Protein AF-A0A6I3D503-F1 (afdb_monomer)

Foldseek 3Di:
DQQDFQLRVCQVVLVHSVSSCVLCVQLVHHSRDGPVVDDPVSVVSSVVSD

Secondary structure (DSSP, 8-state):
-TT--HHHHSHHHHSSHHHHHHHHHHTT--TT--GGG--HHHHHHHHTT-

Sequence (50 aa):
QRRKTLRQALADWAGSPAEAERLLVEAGISPQARGEDLIIEDFVRLASKK

pLDDT: mean 90.95, std 7.46, range [61.66, 97.0]

Mean predicted aligned error: 3.18 Å

Nearest PDB structures (foldseek):
  8cdv-assembly1_M  TM=8.444E-01  e=8.761E-02  Bacillus subtilis subsp. subtilis str. 168
  1i96-assembly1_M  TM=7.926E-01  e=1.135E-01  Thermus thermophilus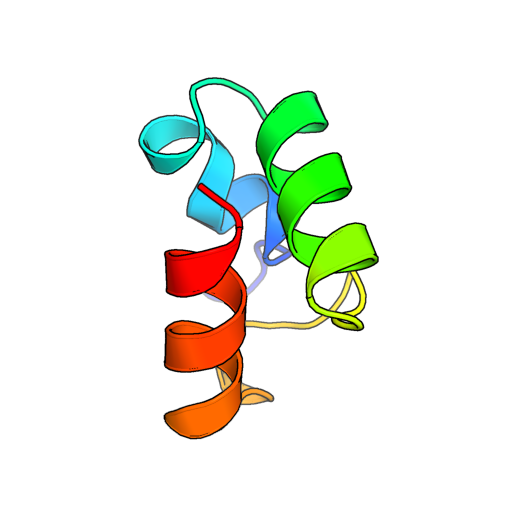
  8s8d-assembly1_S  TM=8.657E-01  e=2.467E-01  Kluyveromyces lactis NRRL Y-1140
  4v6s-assembly1_BO  TM=8.647E-01  e=3.879E-01  Escherichia coli
  8rdw-assembly1_MM  TM=8.451E-01  e=4.710E-01  Psychrobacter urativorans

Structure (mmCIF, N/CA/C/O backbone):
data_AF-A0A6I3D503-F1
#
_entry.id   AF-A0A6I3D503-F1
#
loop_
_atom_site.group_PDB
_atom_site.id
_atom_site.type_symbol
_atom_site.label_atom_id
_atom_site.label_alt_id
_atom_site.label_comp_id
_atom_site.label_asym_id
_atom_site.label_entity_id
_atom_site.label_seq_id
_atom_site.pdbx_PDB_ins_code
_atom_site.Cartn_x
_atom_site.Cartn_y
_atom_site.Cartn_z
_atom_site.occupancy
_atom_site.B_iso_or_equiv
_atom_site.auth_seq_id
_atom_site.auth_comp_id
_atom_site.auth_asym_id
_atom_site.auth_atom_id
_atom_site.pdbx_PDB_model_num
ATOM 1 N N . GLN A 1 1 ? 4.222 -13.446 2.239 1.00 62.25 1 GLN A N 1
ATOM 2 C CA . GLN A 1 1 ? 5.447 -13.243 3.055 1.00 62.25 1 GLN A CA 1
ATOM 3 C C . GLN A 1 1 ? 5.125 -12.284 4.202 1.00 62.25 1 GLN A C 1
ATOM 5 O O . GLN A 1 1 ? 4.874 -11.122 3.926 1.00 62.25 1 GLN A O 1
ATOM 10 N N . ARG A 1 2 ? 5.165 -12.734 5.465 1.00 61.66 2 ARG A N 1
ATOM 11 C CA . ARG A 1 2 ? 4.782 -11.962 6.678 1.00 61.66 2 ARG A CA 1
ATOM 12 C C . ARG A 1 2 ? 5.593 -10.684 6.980 1.00 61.66 2 ARG A C 1
ATOM 14 O O . ARG A 1 2 ? 5.322 -10.015 7.961 1.00 61.66 2 ARG A O 1
ATOM 21 N N . ARG A 1 3 ? 6.636 -10.385 6.201 1.00 72.44 3 ARG A N 1
ATOM 22 C CA . ARG A 1 3 ? 7.578 -9.279 6.468 1.00 72.44 3 ARG A CA 1
ATOM 23 C C . ARG A 1 3 ? 7.643 -8.242 5.347 1.00 72.44 3 ARG A C 1
ATOM 25 O O . ARG A 1 3 ? 8.502 -7.370 5.387 1.00 72.44 3 ARG A O 1
ATOM 32 N N . LYS A 1 4 ? 6.817 -8.377 4.306 1.00 80.62 4 LYS A N 1
ATOM 33 C CA . LYS A 1 4 ? 6.799 -7.401 3.212 1.00 80.62 4 LYS A CA 1
ATOM 34 C C . LYS A 1 4 ? 6.042 -6.158 3.676 1.00 80.62 4 LYS A C 1
ATOM 36 O O . LYS A 1 4 ? 4.967 -6.284 4.251 1.00 80.62 4 LYS A O 1
ATOM 41 N N . THR A 1 5 ? 6.605 -4.986 3.407 1.00 87.44 5 THR A N 1
ATOM 42 C CA . THR A 1 5 ? 5.884 -3.716 3.545 1.00 87.44 5 THR A CA 1
ATOM 43 C C . THR A 1 5 ? 4.737 -3.658 2.539 1.00 87.44 5 THR A C 1
ATOM 45 O O . THR A 1 5 ? 4.792 -4.330 1.500 1.00 87.44 5 THR A O 1
ATOM 48 N N . LEU A 1 6 ? 3.719 -2.835 2.800 1.00 90.25 6 LEU A N 1
ATOM 49 C CA . LEU A 1 6 ? 2.606 -2.632 1.867 1.00 90.25 6 LEU A CA 1
ATOM 50 C C . LEU A 1 6 ? 3.065 -2.257 0.461 1.00 90.25 6 LEU A C 1
ATOM 52 O O . LEU A 1 6 ? 2.558 -2.816 -0.508 1.00 90.25 6 LEU A O 1
ATOM 56 N N . ARG A 1 7 ? 4.090 -1.404 0.344 1.00 92.44 7 ARG A N 1
ATOM 57 C CA . ARG A 1 7 ? 4.687 -1.049 -0.950 1.00 92.44 7 ARG A CA 1
ATOM 58 C C . ARG A 1 7 ? 5.070 -2.276 -1.784 1.00 92.44 7 ARG A C 1
ATOM 60 O O . ARG A 1 7 ? 4.879 -2.305 -2.993 1.00 92.44 7 ARG A O 1
ATOM 67 N N . GLN A 1 8 ? 5.638 -3.292 -1.135 1.00 92.38 8 GLN A N 1
ATOM 68 C CA . GLN A 1 8 ? 6.065 -4.534 -1.783 1.00 92.38 8 GLN A CA 1
ATOM 69 C C . GLN A 1 8 ? 4.923 -5.537 -1.956 1.00 92.38 8 GLN A C 1
ATOM 71 O O . GLN A 1 8 ? 4.976 -6.366 -2.859 1.00 92.38 8 GLN A O 1
ATOM 76 N N . ALA A 1 9 ? 3.915 -5.503 -1.085 1.00 92.31 9 ALA A N 1
ATOM 77 C CA . ALA A 1 9 ? 2.743 -6.367 -1.188 1.00 92.31 9 ALA A CA 1
ATOM 78 C C . ALA A 1 9 ? 1.788 -5.929 -2.311 1.00 92.31 9 ALA A C 1
ATOM 80 O O . ALA A 1 9 ? 1.132 -6.774 -2.910 1.00 92.31 9 ALA A O 1
ATOM 81 N N . LEU A 1 10 ? 1.736 -4.628 -2.605 1.00 92.88 10 LEU A N 1
ATOM 82 C CA . LEU A 1 10 ? 0.818 -4.025 -3.573 1.00 92.88 10 LEU A CA 1
ATOM 83 C C . LEU A 1 10 ? 1.461 -3.718 -4.928 1.00 92.88 10 LEU A C 1
ATOM 85 O O . LEU A 1 10 ? 0.764 -3.248 -5.820 1.00 92.88 10 LEU A O 1
ATOM 89 N N . ALA A 1 11 ? 2.758 -3.983 -5.101 1.00 93.81 11 ALA A N 1
ATOM 90 C CA . ALA A 1 11 ? 3.493 -3.655 -6.322 1.00 93.81 11 ALA A CA 1
ATOM 91 C C . ALA A 1 11 ? 2.843 -4.241 -7.588 1.00 93.81 11 ALA A C 1
ATOM 93 O O . ALA A 1 11 ? 2.677 -3.521 -8.565 1.00 93.81 11 ALA A O 1
ATOM 94 N N . ASP A 1 12 ? 2.416 -5.506 -7.550 1.00 94.25 12 ASP A N 1
ATOM 95 C CA . ASP A 1 12 ? 1.793 -6.164 -8.706 1.00 94.25 12 ASP A CA 1
ATOM 96 C C . ASP A 1 12 ? 0.398 -5.593 -9.004 1.00 94.25 12 ASP A C 1
ATOM 98 O O . ASP A 1 12 ? 0.011 -5.436 -10.158 1.00 94.25 12 ASP A O 1
ATOM 102 N N . TRP A 1 13 ? -0.355 -5.225 -7.961 1.00 93.69 13 TRP A N 1
ATOM 103 C CA . TRP A 1 13 ? -1.669 -4.602 -8.116 1.00 93.69 13 TRP A CA 1
ATOM 104 C C . TRP A 1 13 ? -1.557 -3.166 -8.630 1.00 93.69 13 TRP A C 1
ATOM 106 O O . TRP A 1 13 ? -2.340 -2.776 -9.490 1.00 93.69 13 TRP A O 1
ATOM 116 N N . ALA A 1 14 ? -0.609 -2.379 -8.124 1.00 94.31 14 ALA A N 1
ATOM 117 C CA . ALA A 1 14 ? -0.385 -0.995 -8.535 1.00 94.31 14 ALA A CA 1
ATOM 118 C C . ALA A 1 14 ? 0.445 -0.876 -9.829 1.00 94.31 14 ALA A C 1
ATOM 120 O O . ALA A 1 14 ? 0.619 0.216 -10.352 1.00 94.31 14 ALA A O 1
ATOM 121 N N . GLY A 1 15 ? 0.988 -1.980 -10.344 1.00 95.94 15 GLY A N 1
ATOM 122 C CA . GLY A 1 15 ? 1.853 -2.020 -11.526 1.00 95.94 15 GLY A CA 1
ATOM 123 C C . GLY A 1 15 ? 3.338 -1.781 -11.230 1.00 95.94 15 GLY A C 1
ATOM 124 O O . GLY A 1 15 ? 4.191 -2.260 -11.974 1.00 95.94 15 GLY A O 1
ATOM 125 N N . SER A 1 16 ? 3.684 -1.090 -10.139 1.00 96.12 16 SER A N 1
ATOM 126 C CA . SER A 1 16 ? 5.063 -1.027 -9.641 1.00 96.12 16 SER A CA 1
ATOM 127 C C . SER A 1 16 ? 5.132 -0.698 -8.141 1.00 96.12 16 SER A C 1
ATOM 129 O O . SER A 1 16 ? 4.181 -0.142 -7.586 1.00 96.12 16 SER A O 1
ATOM 131 N N . PRO A 1 17 ? 6.271 -0.954 -7.462 1.00 94.81 17 PRO A N 1
ATOM 132 C CA . PRO A 1 17 ? 6.475 -0.496 -6.087 1.00 94.81 17 PRO A CA 1
ATOM 133 C C . PRO A 1 17 ? 6.406 1.030 -5.934 1.00 94.81 17 PRO A C 1
ATOM 135 O O . PRO A 1 17 ? 5.994 1.509 -4.884 1.00 94.81 17 PRO A O 1
ATOM 138 N N . ALA A 1 18 ? 6.813 1.790 -6.955 1.00 96.12 18 ALA A N 1
ATOM 139 C CA . ALA A 1 18 ? 6.744 3.251 -6.931 1.00 96.12 18 ALA A CA 1
ATOM 140 C C . ALA A 1 18 ? 5.293 3.745 -7.010 1.00 96.12 18 ALA A C 1
ATOM 142 O O . ALA A 1 18 ? 4.923 4.680 -6.306 1.00 96.12 18 ALA A O 1
ATOM 143 N N . GLU A 1 19 ? 4.464 3.079 -7.814 1.00 96.44 19 GLU A N 1
ATOM 144 C CA . GLU A 1 19 ? 3.045 3.414 -7.932 1.00 96.44 19 GLU A CA 1
ATOM 145 C C . GLU A 1 19 ? 2.272 3.030 -6.670 1.00 96.44 19 GLU A C 1
ATOM 147 O O . GLU A 1 19 ? 1.492 3.821 -6.149 1.00 96.44 19 GLU A O 1
ATOM 152 N N . ALA A 1 20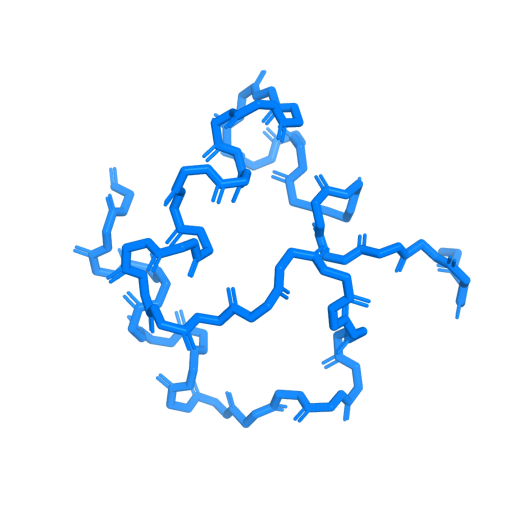 ? 2.574 1.864 -6.090 1.00 96.25 20 ALA A N 1
ATOM 153 C CA . ALA A 1 20 ? 2.029 1.478 -4.792 1.00 96.25 20 ALA A CA 1
ATOM 154 C C . ALA A 1 20 ? 2.354 2.520 -3.709 1.00 96.25 20 ALA A C 1
ATOM 156 O O . ALA A 1 20 ? 1.504 2.843 -2.887 1.00 96.25 20 ALA A O 1
ATOM 157 N N . GLU A 1 21 ? 3.574 3.059 -3.707 1.00 96.31 21 GLU A N 1
ATOM 158 C CA . GLU A 1 21 ? 3.987 4.107 -2.772 1.00 96.31 21 GLU A CA 1
ATOM 159 C C . GLU A 1 21 ? 3.194 5.405 -2.965 1.00 96.31 21 GLU A C 1
ATOM 161 O O . GLU A 1 21 ? 2.701 5.947 -1.977 1.00 96.31 21 GLU A O 1
ATOM 166 N N . ARG A 1 22 ? 2.999 5.861 -4.212 1.00 97.00 22 ARG A N 1
ATOM 167 C CA . ARG A 1 22 ? 2.161 7.036 -4.515 1.00 97.00 22 ARG A CA 1
ATOM 168 C C . ARG A 1 22 ? 0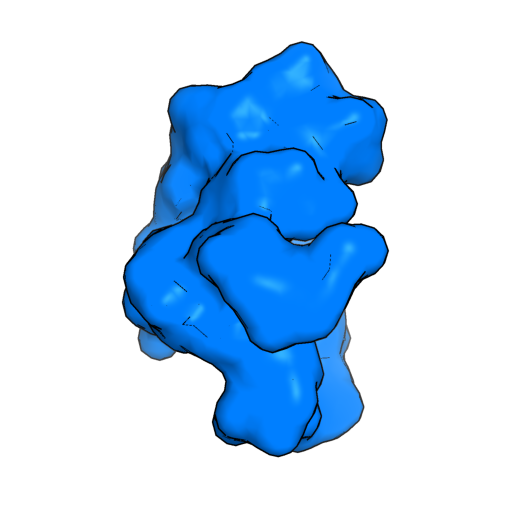.737 6.866 -3.996 1.00 97.00 22 ARG A C 1
ATOM 170 O O . ARG A 1 22 ? 0.266 7.715 -3.246 1.00 97.00 22 ARG A O 1
ATOM 177 N N . LEU A 1 23 ? 0.097 5.743 -4.321 1.00 96.38 23 LEU A N 1
ATOM 178 C CA . LEU A 1 23 ? -1.277 5.446 -3.905 1.00 96.38 23 LEU A CA 1
ATOM 179 C C . LEU A 1 23 ? -1.423 5.385 -2.380 1.00 96.38 23 LEU A C 1
ATOM 181 O O . LEU A 1 23 ? -2.393 5.901 -1.829 1.00 96.38 23 LEU A O 1
ATOM 185 N N . LEU A 1 24 ? -0.450 4.785 -1.686 1.00 95.50 24 LEU A N 1
ATOM 186 C CA . LEU A 1 24 ? -0.434 4.731 -0.222 1.00 95.50 24 LEU A CA 1
ATOM 187 C C . LEU A 1 24 ? -0.319 6.137 0.378 1.00 95.50 24 LEU A C 1
ATOM 189 O O . LEU A 1 24 ? -1.113 6.485 1.250 1.00 95.50 24 LEU A O 1
ATOM 193 N N . VAL A 1 25 ? 0.595 6.969 -0.129 1.00 96.31 25 VAL A N 1
ATOM 194 C CA . VAL A 1 25 ? 0.758 8.358 0.329 1.00 96.31 25 VAL A CA 1
ATOM 195 C C . VAL A 1 25 ? -0.505 9.186 0.073 1.00 96.31 25 VAL A C 1
ATOM 197 O O . VAL A 1 25 ? -0.960 9.889 0.974 1.00 96.31 25 VAL A O 1
ATOM 200 N N . GLU A 1 26 ? -1.124 9.070 -1.103 1.00 96.25 26 GLU A N 1
ATOM 201 C CA . GLU A 1 26 ? -2.379 9.765 -1.429 1.00 96.25 26 GLU A CA 1
ATOM 202 C C . GLU A 1 26 ? -3.573 9.295 -0.587 1.00 96.25 26 GLU A C 1
ATOM 204 O O 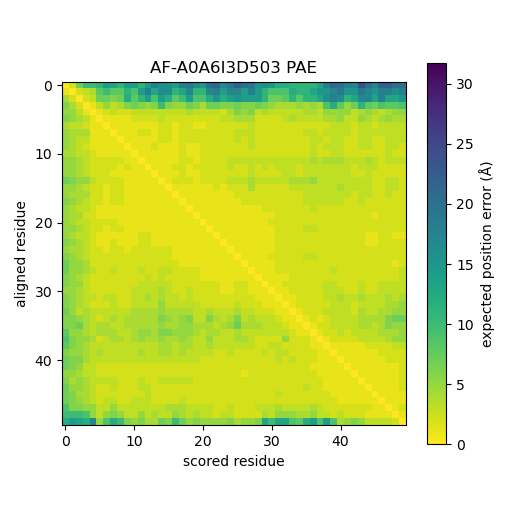. GLU A 1 26 ? -4.494 10.071 -0.313 1.00 96.25 26 GLU A O 1
ATOM 209 N N . ALA A 1 27 ? -3.562 8.034 -0.155 1.00 95.00 27 ALA A N 1
ATOM 210 C CA . ALA A 1 27 ? -4.544 7.477 0.768 1.00 95.00 27 ALA A CA 1
ATOM 211 C C . ALA A 1 27 ? -4.265 7.833 2.243 1.00 95.00 27 ALA A C 1
ATOM 213 O O . ALA A 1 27 ? -5.066 7.483 3.111 1.00 95.00 27 ALA A O 1
ATOM 214 N N . GLY A 1 28 ? -3.157 8.528 2.538 1.00 94.94 28 GLY A N 1
ATOM 215 C CA . GLY A 1 28 ? -2.736 8.868 3.900 1.00 94.94 28 GLY A CA 1
ATOM 216 C C . GLY A 1 28 ? -2.160 7.684 4.685 1.00 94.94 28 GLY A C 1
ATOM 217 O O . GLY A 1 28 ? -2.142 7.709 5.913 1.00 94.94 28 GLY A O 1
ATO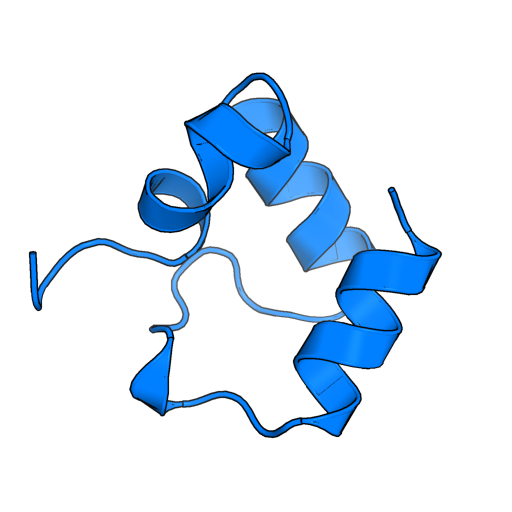M 218 N N . ILE A 1 29 ? -1.706 6.639 3.991 1.00 94.19 29 ILE A N 1
ATOM 219 C CA . ILE A 1 29 ? -1.187 5.393 4.558 1.00 94.19 29 ILE A CA 1
ATOM 220 C C . ILE A 1 29 ? 0.338 5.380 4.435 1.00 94.19 29 ILE A C 1
ATOM 222 O O . ILE A 1 29 ? 0.904 5.670 3.381 1.00 94.19 29 ILE A O 1
ATOM 226 N N . SER A 1 30 ? 1.032 4.982 5.503 1.00 93.44 30 SER A N 1
ATOM 227 C CA . SER A 1 30 ? 2.487 4.809 5.450 1.00 93.44 30 SER A CA 1
ATOM 228 C C . SER A 1 30 ? 2.872 3.675 4.484 1.00 93.44 30 SER A C 1
ATOM 230 O O . SER A 1 30 ? 2.435 2.538 4.677 1.00 93.44 30 SER A O 1
ATOM 232 N N . PRO A 1 31 ? 3.777 3.903 3.511 1.00 91.88 31 PRO A N 1
ATOM 233 C CA . PRO A 1 31 ? 4.292 2.844 2.635 1.00 91.88 31 PRO A CA 1
ATOM 234 C C . PRO A 1 31 ? 5.045 1.726 3.371 1.00 91.88 31 PRO A C 1
ATOM 236 O O . PRO A 1 31 ? 5.255 0.638 2.822 1.00 91.88 31 PRO A O 1
ATOM 239 N N . GLN A 1 32 ? 5.472 2.007 4.607 1.00 89.50 32 GLN A N 1
ATOM 240 C CA . GLN A 1 32 ? 6.159 1.073 5.496 1.00 89.50 32 GLN A CA 1
ATOM 241 C C . GLN A 1 32 ? 5.207 0.313 6.425 1.00 89.50 32 GLN A C 1
ATOM 243 O O . GLN A 1 32 ? 5.655 -0.627 7.083 1.00 89.50 32 GLN A O 1
ATOM 248 N N . ALA A 1 33 ? 3.922 0.692 6.473 1.00 90.56 33 ALA A N 1
ATOM 249 C CA . ALA A 1 33 ? 2.920 -0.047 7.229 1.00 90.56 33 ALA A CA 1
ATOM 250 C C . ALA A 1 33 ? 2.844 -1.497 6.740 1.00 90.56 33 ALA A C 1
ATOM 252 O O . ALA A 1 33 ? 3.222 -1.828 5.602 1.00 90.56 33 ALA A O 1
ATOM 253 N N . ARG A 1 34 ? 2.372 -2.375 7.621 1.00 87.94 34 ARG A N 1
ATOM 254 C CA . ARG A 1 34 ? 2.114 -3.770 7.283 1.00 87.94 34 ARG A CA 1
ATOM 255 C C . ARG A 1 34 ? 0.632 -3.980 7.066 1.00 87.94 34 ARG A C 1
ATOM 257 O O . ARG A 1 34 ? -0.174 -3.280 7.657 1.00 87.94 34 ARG A O 1
ATOM 264 N N . GLY A 1 35 ? 0.283 -4.969 6.246 1.00 85.19 35 GLY A N 1
ATOM 265 C CA . GLY A 1 35 ? -1.114 -5.279 5.934 1.00 85.19 35 GLY A CA 1
ATOM 266 C C . GLY A 1 35 ? -1.966 -5.583 7.168 1.00 85.19 35 GLY A C 1
ATOM 267 O O . GLY A 1 35 ? -3.149 -5.272 7.161 1.00 85.19 35 GLY A O 1
ATOM 268 N N . GLU A 1 36 ? -1.369 -6.146 8.223 1.00 88.12 36 GLU A N 1
ATOM 2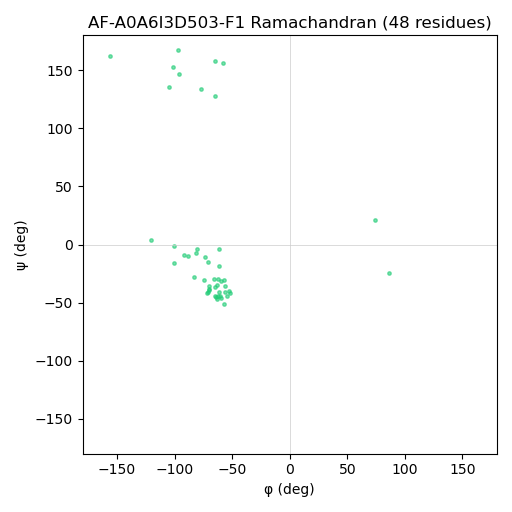69 C CA . GLU A 1 36 ? -2.054 -6.406 9.494 1.00 88.12 36 GLU A CA 1
ATOM 270 C C . GLU A 1 36 ? -2.385 -5.153 10.324 1.00 88.12 36 GLU A C 1
ATOM 272 O O . GLU A 1 36 ? -3.198 -5.253 11.239 1.00 88.12 36 GLU A O 1
ATOM 277 N N . ASP A 1 37 ? -1.790 -3.997 10.012 1.00 87.62 37 ASP A N 1
ATOM 278 C CA . ASP A 1 37 ? -2.017 -2.742 10.740 1.00 87.62 37 ASP A CA 1
ATOM 279 C C . ASP A 1 37 ? -3.205 -1.934 10.179 1.00 87.62 37 ASP A C 1
ATOM 281 O O . ASP A 1 37 ? -3.609 -0.944 10.786 1.00 87.62 37 ASP A O 1
ATOM 285 N N . LEU A 1 38 ? -3.751 -2.320 9.017 1.00 90.38 38 LEU A N 1
ATOM 286 C CA . LEU A 1 38 ? -4.824 -1.587 8.335 1.00 90.38 38 LEU A CA 1
ATOM 287 C C . LEU A 1 38 ? -6.198 -2.151 8.654 1.00 90.38 38 LEU A C 1
ATOM 289 O O . LEU A 1 38 ? -6.396 -3.364 8.756 1.00 90.38 38 LEU A O 1
ATOM 293 N N . ILE A 1 39 ? -7.170 -1.247 8.687 1.00 93.12 39 ILE A N 1
ATOM 294 C CA . ILE A 1 39 ? -8.591 -1.585 8.738 1.00 93.12 39 ILE A CA 1
ATOM 295 C C . ILE A 1 39 ? -9.209 -1.544 7.337 1.00 93.12 39 ILE A C 1
ATOM 297 O O . ILE A 1 39 ? -8.615 -1.042 6.378 1.00 93.12 39 ILE A O 1
ATOM 301 N N . ILE A 1 40 ? -10.423 -2.087 7.203 1.00 93.00 40 ILE A N 1
ATOM 302 C CA . ILE A 1 40 ? -11.133 -2.175 5.917 1.00 93.00 40 ILE A CA 1
ATOM 303 C C . ILE A 1 40 ? -11.282 -0.793 5.258 1.00 93.00 40 ILE A C 1
ATOM 305 O O . ILE A 1 40 ? -11.134 -0.664 4.044 1.00 93.00 40 ILE A O 1
ATOM 309 N N . GLU A 1 41 ? -11.485 0.258 6.051 1.00 95.12 41 GLU A N 1
ATOM 310 C CA . GLU A 1 41 ? -11.624 1.638 5.596 1.00 95.12 41 GLU A CA 1
ATOM 311 C C . GLU A 1 41 ? -10.357 2.154 4.908 1.00 95.12 41 GLU A C 1
ATOM 313 O O . GLU A 1 41 ? -10.454 2.912 3.943 1.00 95.12 41 GLU A O 1
ATOM 318 N N . ASP A 1 42 ? -9.173 1.731 5.352 1.00 94.06 42 ASP A N 1
ATOM 319 C CA . ASP A 1 42 ? -7.918 2.139 4.724 1.00 94.06 42 ASP A CA 1
ATOM 320 C C . ASP A 1 42 ? -7.772 1.502 3.338 1.00 94.06 42 ASP A C 1
ATOM 322 O O . ASP A 1 42 ? -7.369 2.170 2.384 1.00 94.06 42 ASP A O 1
ATOM 326 N N . PHE A 1 43 ? -8.181 0.238 3.188 1.00 91.75 43 PHE A N 1
ATOM 327 C CA . PHE A 1 43 ? -8.219 -0.419 1.881 1.00 91.75 43 PHE A CA 1
ATOM 328 C C . PHE A 1 43 ? -9.232 0.237 0.938 1.00 91.75 43 PHE A C 1
ATOM 330 O O . PHE A 1 43 ? -8.949 0.377 -0.251 1.00 91.75 43 PHE A O 1
ATOM 337 N N . VAL A 1 44 ? -10.381 0.694 1.448 1.00 94.69 44 VAL A N 1
ATOM 338 C CA . VAL A 1 44 ? -11.367 1.450 0.655 1.00 94.69 44 VAL A CA 1
ATOM 339 C C . VAL A 1 44 ? -10.792 2.796 0.209 1.00 94.69 44 VAL A C 1
ATOM 341 O O . VAL A 1 44 ? -10.918 3.153 -0.965 1.00 94.69 44 VAL A O 1
ATOM 344 N N . ARG A 1 45 ? -10.111 3.532 1.101 1.00 92.62 45 ARG A N 1
ATOM 345 C CA . ARG A 1 45 ? -9.424 4.780 0.727 1.00 92.62 45 ARG A CA 1
ATOM 346 C C . ARG A 1 45 ? -8.369 4.522 -0.339 1.00 92.62 45 ARG A C 1
ATOM 348 O O . ARG A 1 45 ? -8.351 5.237 -1.334 1.00 92.62 45 ARG A O 1
ATOM 355 N N . LEU A 1 46 ? -7.553 3.484 -0.181 1.00 93.56 46 LEU A N 1
ATOM 356 C CA . LEU A 1 46 ? -6.543 3.103 -1.164 1.00 93.56 46 LEU A CA 1
ATOM 357 C C . LEU A 1 46 ? -7.162 2.756 -2.527 1.00 93.56 46 LEU A C 1
ATOM 359 O O . LEU A 1 46 ? -6.684 3.224 -3.556 1.00 93.56 46 LEU A O 1
ATOM 363 N N . ALA A 1 47 ? -8.250 1.985 -2.541 1.00 92.06 47 ALA A N 1
ATOM 364 C CA . ALA A 1 47 ? -8.9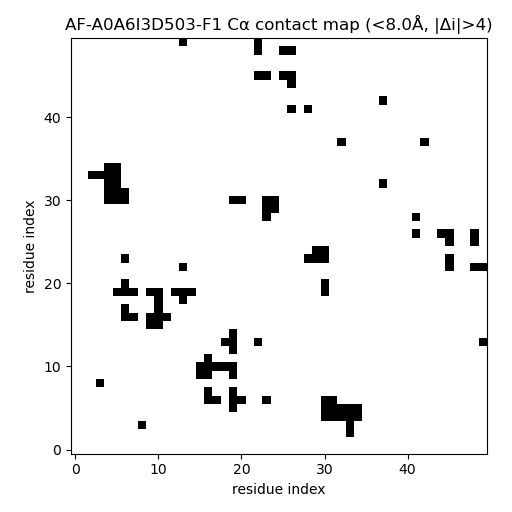62 1.637 -3.767 1.00 92.06 47 ALA A CA 1
ATOM 365 C C . ALA A 1 47 ? -9.542 2.868 -4.484 1.00 92.06 47 ALA A C 1
ATOM 367 O O . ALA A 1 47 ? -9.615 2.868 -5.704 1.00 92.06 47 ALA A O 1
ATOM 368 N N . SER A 1 48 ? -9.904 3.927 -3.751 1.00 92.25 48 SER A N 1
ATOM 369 C CA . SER A 1 48 ? -10.388 5.186 -4.341 1.00 92.25 48 SER A CA 1
ATOM 370 C C . SER A 1 48 ? -9.304 6.041 -5.013 1.00 92.25 48 SER A C 1
ATOM 372 O O . SER A 1 48 ? -9.638 7.036 -5.654 1.00 92.25 48 SER A O 1
ATOM 374 N N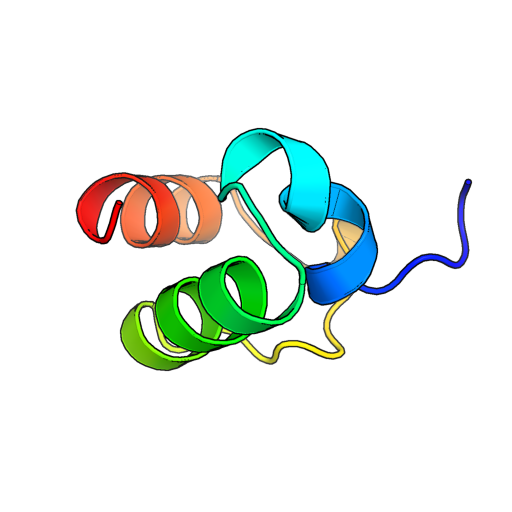 . LYS A 1 49 ? -8.020 5.704 -4.825 1.00 90.69 49 LYS A N 1
ATOM 375 C CA . LYS A 1 49 ? -6.877 6.438 -5.399 1.00 90.69 49 LYS A CA 1
ATOM 376 C C . LYS A 1 49 ? -6.289 5.787 -6.644 1.00 90.69 49 LYS A C 1
ATOM 378 O O . LYS A 1 49 ? -5.533 6.446 -7.345 1.00 90.69 49 LYS A O 1
ATOM 383 N N . LYS A 1 50 ? -6.605 4.517 -6.893 1.00 81.62 50 LYS A N 1
ATOM 384 C CA . LYS A 1 50 ? -6.125 3.770 -8.056 1.00 81.62 50 LYS A CA 1
ATOM 385 C C . LYS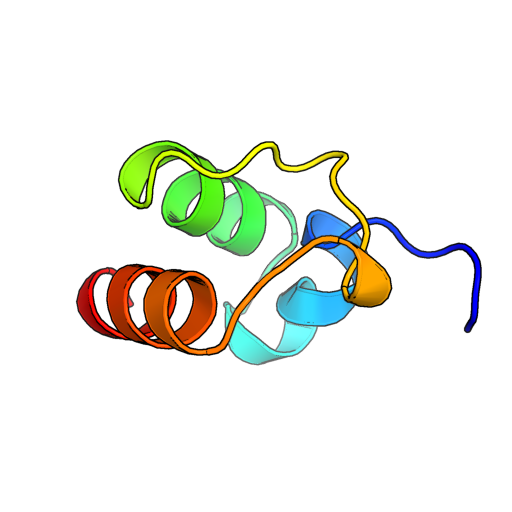 A 1 50 ? -7.051 3.962 -9.250 1.00 81.62 50 LYS A C 1
ATOM 387 O O . LYS A 1 50 ? -6.518 4.064 -10.375 1.00 81.62 50 LYS A O 1
#

Solvent-accessible surface area (backbone atoms only — not comparable to full-atom values): 2867 Å² total; per-residue (Å²): 118,102,79,53,30,38,20,69,70,33,13,80,81,51,73,32,48,68,46,22,33,51,34,26,51,77,48,73,40,63,44,75,40,44,73,89,78,58,55,75,67,54,55,52,44,33,62,76,62,110

Radius of gyration: 9.57 Å; Cα contacts (8 Å, |Δi|>4): 58; chains: 1; bounding box: 19×23×22 Å